Protein AF-A0A7J2HX10-F1 (afdb_monomer_lite)

pLDDT: mean 82.46, std 14.84, range [47.62, 98.56]

Radius of gyration: 15.62 Å; chains: 1; bounding box: 34×25×49 Å

Sequence (118 aa):
MELYGAKQAGLDVLRMYLQLMSDEELNFVFEKGVISSADIGEIGYKGDLGSTLISKVSSAIRLLSRPSLLARLKKVKDYMDKARELYYSYPKSPEDFKRWKIEVDKLFEEYRSWLQGS

Structure (mmCIF, N/CA/C/O backbone):
data_AF-A0A7J2HX10-F1
#
_entry.id   AF-A0A7J2HX10-F1
#
loop_
_atom_site.group_PDB
_atom_site.id
_atom_site.type_symbol
_atom_site.label_atom_id
_atom_site.label_alt_id
_atom_site.label_comp_id
_atom_site.label_asym_id
_atom_site.label_entity_id
_atom_site.label_seq_id
_atom_site.pdbx_PDB_ins_code
_atom_site.Cartn_x
_atom_site.Cartn_y
_atom_site.Cartn_z
_atom_site.occupancy
_atom_site.B_iso_or_equiv
_atom_site.auth_seq_id
_atom_site.auth_comp_id
_atom_site.auth_asym_id
_atom_site.auth_atom_id
_atom_site.pdbx_PDB_model_num
ATOM 1 N N . MET A 1 1 ? 12.141 10.371 -11.273 1.00 50.47 1 MET A N 1
ATOM 2 C CA . MET A 1 1 ? 11.008 9.620 -11.863 1.00 50.47 1 MET A CA 1
ATOM 3 C C . MET A 1 1 ? 10.824 8.268 -11.179 1.00 50.47 1 MET A C 1
ATOM 5 O O . MET A 1 1 ? 9.721 8.015 -10.715 1.00 50.47 1 MET A O 1
ATOM 9 N N . GLU A 1 2 ? 11.888 7.468 -11.018 1.00 60.50 2 GLU A N 1
ATOM 10 C CA . GLU A 1 2 ? 11.855 6.132 -10.379 1.00 60.50 2 GLU A CA 1
ATOM 11 C C . GLU A 1 2 ? 11.234 6.127 -8.967 1.00 60.50 2 GLU A C 1
ATOM 13 O O . GLU A 1 2 ? 10.294 5.381 -8.705 1.00 60.50 2 GLU A O 1
ATOM 18 N N . LEU A 1 3 ? 11.653 7.049 -8.090 1.00 73.06 3 LEU A N 1
ATOM 19 C CA . LEU A 1 3 ? 11.108 7.159 -6.725 1.00 73.06 3 LEU A CA 1
ATOM 20 C C . LEU A 1 3 ? 9.612 7.525 -6.688 1.00 73.06 3 LEU A C 1
ATOM 22 O O . LEU A 1 3 ? 8.890 7.117 -5.782 1.00 73.06 3 LEU A O 1
ATOM 26 N N . TYR A 1 4 ? 9.130 8.296 -7.670 1.00 84.69 4 TYR A N 1
ATOM 27 C CA . TYR A 1 4 ? 7.727 8.710 -7.714 1.00 84.69 4 TYR A CA 1
ATOM 28 C C . TYR A 1 4 ? 6.829 7.574 -8.211 1.00 84.69 4 TYR A C 1
ATOM 30 O O . TYR A 1 4 ? 5.758 7.371 -7.650 1.00 84.69 4 TYR A O 1
ATOM 38 N N . GLY A 1 5 ? 7.274 6.810 -9.216 1.00 90.38 5 GLY A N 1
ATOM 39 C CA . GLY A 1 5 ? 6.551 5.635 -9.709 1.00 90.38 5 GLY A CA 1
ATOM 40 C C . GLY A 1 5 ? 6.401 4.558 -8.637 1.00 90.38 5 GLY A C 1
ATOM 41 O O . GLY A 1 5 ? 5.292 4.088 -8.405 1.00 90.38 5 GLY A O 1
ATOM 42 N N . ALA A 1 6 ? 7.483 4.247 -7.914 1.00 91.88 6 ALA A N 1
ATOM 43 C CA . ALA A 1 6 ? 7.437 3.304 -6.797 1.00 91.88 6 ALA A CA 1
ATOM 44 C C . ALA A 1 6 ? 6.477 3.762 -5.695 1.00 91.88 6 ALA A C 1
ATOM 46 O O . ALA A 1 6 ? 5.619 2.993 -5.263 1.00 91.88 6 ALA A O 1
ATOM 47 N N . LYS A 1 7 ? 6.541 5.043 -5.309 1.00 90.50 7 LYS A N 1
ATOM 48 C CA . LYS A 1 7 ? 5.579 5.631 -4.370 1.00 90.50 7 LYS A CA 1
ATOM 49 C C . LYS A 1 7 ? 4.134 5.438 -4.839 1.00 90.50 7 LYS A C 1
ATOM 51 O O . LYS A 1 7 ? 3.296 5.003 -4.055 1.00 90.50 7 LYS A O 1
ATOM 56 N N . GLN A 1 8 ? 3.841 5.769 -6.097 1.00 92.75 8 GLN A N 1
ATOM 57 C CA . GLN A 1 8 ? 2.489 5.653 -6.649 1.00 92.75 8 GLN A CA 1
ATOM 58 C C . GLN A 1 8 ? 2.003 4.200 -6.679 1.00 92.75 8 GLN A C 1
ATOM 60 O O . GLN A 1 8 ? 0.851 3.955 -6.347 1.00 92.75 8 GLN A O 1
ATOM 65 N N . ALA A 1 9 ? 2.875 3.236 -6.985 1.00 94.56 9 ALA A N 1
ATOM 66 C CA . ALA A 1 9 ? 2.522 1.818 -6.964 1.00 94.56 9 ALA A CA 1
ATOM 67 C C . ALA A 1 9 ? 2.097 1.344 -5.564 1.00 94.56 9 ALA A C 1
ATOM 69 O O . ALA A 1 9 ? 1.066 0.689 -5.419 1.00 94.56 9 ALA A O 1
ATOM 70 N N . GLY A 1 10 ? 2.840 1.731 -4.521 1.00 93.88 10 GLY A N 1
ATOM 71 C CA . GLY A 1 10 ? 2.444 1.459 -3.136 1.00 93.88 10 GLY A CA 1
ATOM 72 C C . GLY A 1 10 ? 1.136 2.161 -2.752 1.00 93.88 10 GLY A C 1
ATOM 73 O O . GLY A 1 10 ? 0.249 1.557 -2.155 1.00 93.88 10 GLY A O 1
ATOM 74 N N . LEU A 1 11 ? 0.962 3.426 -3.137 1.00 93.38 11 LEU A N 1
ATOM 75 C CA . LEU A 1 11 ? -0.277 4.158 -2.855 1.00 93.38 11 LEU A CA 1
ATOM 76 C C . LEU A 1 11 ? -1.495 3.585 -3.587 1.00 93.38 11 LEU A C 1
ATOM 78 O O . LEU A 1 11 ? -2.598 3.663 -3.053 1.00 93.38 11 LEU A O 1
ATOM 82 N N . ASP A 1 12 ? -1.320 2.979 -4.761 1.00 96.00 12 ASP A N 1
ATOM 83 C CA . ASP A 1 12 ? -2.417 2.343 -5.491 1.00 96.00 12 ASP A CA 1
ATOM 84 C C . ASP A 1 12 ? -2.933 1.086 -4.773 1.00 96.00 12 ASP A C 1
ATOM 86 O O . ASP A 1 12 ? -4.145 0.885 -4.662 1.00 96.00 12 ASP A O 1
ATOM 90 N N . VAL A 1 13 ? -2.024 0.295 -4.186 1.00 96.00 13 VAL A N 1
ATOM 91 C CA . VAL A 1 13 ? -2.363 -0.821 -3.285 1.00 96.00 13 VAL A CA 1
ATOM 92 C C . VAL A 1 13 ? -3.223 -0.323 -2.122 1.00 96.00 13 VAL A C 1
ATOM 94 O O . VAL A 1 13 ? -4.316 -0.848 -1.889 1.00 96.00 13 VAL A O 1
ATOM 97 N N . LEU A 1 14 ? -2.774 0.724 -1.424 1.00 92.38 14 LEU A N 1
ATOM 98 C CA . LEU A 1 14 ? -3.523 1.303 -0.309 1.00 92.38 14 LEU A CA 1
ATOM 99 C C . LEU A 1 14 ? -4.886 1.847 -0.754 1.00 92.38 14 LEU A C 1
ATOM 101 O O . LEU A 1 14 ? -5.899 1.561 -0.119 1.00 92.38 14 LEU A O 1
ATOM 105 N N . ARG A 1 15 ? -4.922 2.595 -1.862 1.00 94.31 15 ARG A N 1
ATOM 106 C CA . ARG A 1 15 ? -6.141 3.188 -2.423 1.00 94.31 15 ARG A CA 1
ATOM 107 C C . ARG A 1 15 ? -7.216 2.132 -2.659 1.00 94.31 15 ARG A C 1
ATOM 109 O O . ARG A 1 15 ? -8.353 2.346 -2.253 1.00 94.31 15 ARG A O 1
ATOM 116 N N . MET A 1 16 ? -6.868 1.010 -3.295 1.00 96.06 16 MET A N 1
ATOM 117 C CA . MET A 1 16 ? -7.828 -0.067 -3.565 1.00 96.06 16 MET A CA 1
ATOM 118 C C . MET A 1 16 ? -8.424 -0.653 -2.280 1.00 96.06 16 MET A C 1
ATOM 120 O O . MET A 1 16 ? -9.611 -0.952 -2.260 1.00 96.06 16 MET A O 1
ATOM 124 N N . TYR A 1 17 ? -7.638 -0.782 -1.205 1.00 93.62 17 TYR A N 1
ATOM 125 C CA . TYR A 1 17 ? -8.158 -1.261 0.078 1.00 93.62 17 TYR A CA 1
ATOM 126 C C . TYR A 1 17 ? -9.071 -0.236 0.751 1.00 93.62 17 TYR A C 1
ATOM 128 O O . TYR A 1 17 ? -10.173 -0.576 1.168 1.00 93.62 17 TYR A O 1
ATOM 136 N N . LEU A 1 18 ? -8.643 1.029 0.813 1.00 90.81 18 LEU A N 1
ATOM 137 C CA . LEU A 1 18 ? -9.427 2.100 1.436 1.00 90.81 18 LEU A CA 1
ATOM 138 C C . LEU A 1 18 ? -10.796 2.283 0.768 1.00 90.81 18 LEU A C 1
ATOM 140 O O . LEU A 1 18 ? -11.766 2.573 1.454 1.00 90.81 18 LEU A O 1
ATOM 144 N N . GLN A 1 19 ? -10.886 2.077 -0.549 1.00 93.38 19 GLN A N 1
ATOM 145 C CA . GLN A 1 19 ? -12.148 2.142 -1.297 1.00 93.38 19 GLN A CA 1
ATOM 146 C C . GLN A 1 19 ? -13.153 1.038 -0.933 1.00 93.38 19 GLN A C 1
ATOM 148 O O . GLN A 1 19 ? -14.323 1.162 -1.283 1.00 93.38 19 GLN A O 1
ATOM 153 N N . LEU A 1 20 ? -12.706 -0.033 -0.274 1.00 93.00 20 LEU A N 1
ATOM 154 C CA . LEU A 1 20 ? -13.542 -1.163 0.140 1.00 93.00 20 LEU A CA 1
ATOM 155 C C . LEU A 1 20 ? -13.859 -1.154 1.638 1.00 93.00 20 LEU A C 1
ATOM 157 O O . LEU A 1 20 ? -14.712 -1.919 2.080 1.00 93.00 20 LEU A O 1
ATOM 161 N N . MET A 1 21 ? -13.178 -0.316 2.420 1.00 90.69 21 MET A N 1
ATOM 162 C CA . MET A 1 21 ? -13.442 -0.202 3.850 1.00 90.69 21 MET A CA 1
ATOM 163 C C . MET A 1 21 ? -14.808 0.433 4.099 1.00 90.69 21 MET A C 1
ATOM 165 O O . MET A 1 21 ? -15.200 1.382 3.420 1.00 90.69 21 MET A O 1
ATOM 169 N N . SER A 1 22 ? -15.509 -0.059 5.119 1.00 91.44 22 SER A N 1
ATOM 170 C CA . SER A 1 22 ? -16.727 0.598 5.593 1.00 91.44 22 SER A CA 1
ATOM 171 C C . SER A 1 22 ? -16.397 1.854 6.402 1.00 91.44 22 SER A C 1
ATOM 173 O O . SER A 1 22 ? -15.314 1.971 6.985 1.00 91.44 22 SER A O 1
ATOM 175 N N . ASP A 1 23 ? -17.365 2.765 6.514 1.00 91.06 23 ASP A N 1
ATOM 176 C CA . ASP A 1 23 ? -17.234 3.957 7.360 1.00 91.06 23 ASP A CA 1
ATOM 177 C C . ASP A 1 23 ? -16.875 3.595 8.808 1.00 91.06 23 ASP A C 1
ATOM 179 O O . ASP A 1 23 ? -16.067 4.267 9.446 1.00 91.06 23 ASP A O 1
ATOM 183 N N . GLU A 1 24 ? -17.425 2.495 9.327 1.00 89.44 24 GLU A N 1
ATOM 184 C CA . GLU A 1 24 ? -17.133 2.015 10.678 1.00 89.44 24 GLU A CA 1
ATOM 185 C C . GLU A 1 24 ? -15.665 1.589 10.833 1.00 89.44 24 GLU A C 1
ATOM 187 O O . GLU A 1 24 ? -15.029 1.877 11.849 1.00 89.44 24 GLU A O 1
ATOM 192 N N . GLU A 1 25 ? -15.101 0.918 9.828 1.00 88.00 25 GLU A N 1
ATOM 193 C CA . GLU A 1 25 ? -13.702 0.497 9.848 1.00 88.00 25 GLU A CA 1
ATOM 194 C C . GLU A 1 25 ? -12.752 1.683 9.691 1.00 88.00 25 GLU A C 1
ATOM 196 O O . GLU A 1 25 ? -11.736 1.739 10.386 1.00 88.00 25 GLU A O 1
ATOM 201 N N . LEU A 1 26 ? -13.087 2.641 8.822 1.00 86.88 26 LEU A N 1
ATOM 202 C CA . LEU A 1 26 ? -12.327 3.882 8.671 1.00 86.88 26 LEU A CA 1
ATOM 203 C C . LEU A 1 26 ? -12.321 4.664 9.988 1.00 86.88 26 LEU A C 1
ATOM 205 O O . LEU A 1 26 ? -11.247 4.993 10.498 1.00 86.88 26 LEU A O 1
ATOM 209 N N . ASN A 1 27 ? -13.494 4.877 10.589 1.00 84.75 27 ASN A N 1
ATOM 210 C CA . ASN A 1 27 ? -13.620 5.560 11.875 1.00 84.75 27 ASN A CA 1
ATOM 211 C C . ASN A 1 27 ? -12.832 4.838 12.969 1.00 84.75 27 ASN A C 1
ATOM 213 O O . ASN A 1 27 ? -12.078 5.479 13.694 1.00 84.75 27 ASN A O 1
ATOM 217 N N . PHE A 1 28 ? -12.905 3.506 13.043 1.00 82.94 28 PHE A N 1
ATOM 218 C CA . PHE A 1 28 ? -12.110 2.736 14.001 1.00 82.94 28 PHE A CA 1
ATOM 219 C C . PHE A 1 28 ? -10.604 2.995 13.844 1.00 82.94 28 PHE A C 1
ATOM 221 O O . PHE A 1 28 ? -9.908 3.209 14.838 1.00 82.94 28 PHE A O 1
ATOM 228 N N . VAL A 1 29 ? -10.092 2.985 12.610 1.00 79.50 29 VAL A N 1
ATOM 229 C CA . VAL A 1 29 ? -8.660 3.170 12.336 1.00 79.50 29 VAL A CA 1
ATOM 230 C C . VAL A 1 29 ? -8.174 4.561 12.753 1.00 79.50 29 VAL A C 1
ATOM 232 O O . VAL A 1 29 ? -7.092 4.667 13.341 1.00 79.50 29 VAL A O 1
ATOM 235 N N . PHE A 1 30 ? -8.973 5.603 12.510 1.00 77.12 30 PHE A N 1
ATOM 236 C CA . PHE A 1 30 ? -8.634 6.978 12.886 1.00 77.12 30 PHE A CA 1
ATOM 237 C C . PHE A 1 30 ? -8.856 7.259 14.379 1.00 77.12 30 PHE A C 1
ATOM 239 O O . PHE A 1 30 ? -7.942 7.726 15.057 1.00 77.12 30 PHE A O 1
ATOM 246 N N . GLU A 1 31 ? -10.030 6.936 14.927 1.00 77.19 31 GLU A N 1
ATOM 247 C CA . GLU A 1 31 ? -10.388 7.226 16.324 1.00 77.19 31 GLU A CA 1
ATOM 248 C C . GLU A 1 31 ? -9.520 6.468 17.325 1.00 77.19 31 GLU A C 1
ATOM 250 O O . GLU A 1 31 ? -9.190 6.985 18.393 1.00 77.19 31 GLU A O 1
ATOM 255 N N . LYS A 1 32 ? -9.152 5.221 17.005 1.00 72.88 32 LYS A N 1
ATOM 256 C CA . LYS A 1 32 ? -8.299 4.406 17.879 1.00 72.88 32 LYS A CA 1
ATOM 257 C C . LYS A 1 32 ? -6.812 4.653 17.649 1.00 72.88 32 LYS A C 1
ATOM 259 O O . LYS A 1 32 ? -6.002 4.006 18.306 1.00 72.88 32 LYS A O 1
ATOM 264 N N . GLY A 1 33 ? -6.445 5.576 16.756 1.00 66.94 33 GLY A N 1
ATOM 265 C CA . GLY A 1 33 ? -5.053 5.929 16.483 1.00 66.94 33 GLY A CA 1
ATOM 266 C C . GLY A 1 33 ? -4.230 4.766 15.930 1.00 66.94 33 GLY A C 1
ATOM 267 O O . GLY A 1 33 ? -3.022 4.720 16.153 1.00 66.94 33 GLY A O 1
ATOM 268 N N . VAL A 1 34 ? -4.876 3.821 15.233 1.00 71.19 34 VAL A N 1
ATOM 269 C CA . VAL A 1 34 ? -4.182 2.741 14.508 1.00 71.19 34 VAL A CA 1
ATOM 270 C C . VAL A 1 34 ? -3.314 3.347 13.406 1.00 71.19 34 VAL A C 1
ATOM 272 O O . VAL A 1 34 ? -2.197 2.892 13.180 1.00 71.19 34 VAL A O 1
ATOM 275 N N . ILE A 1 35 ? -3.814 4.409 12.770 1.00 71.62 35 ILE A N 1
ATOM 276 C CA . ILE A 1 35 ? -3.047 5.310 11.911 1.00 71.62 35 ILE A CA 1
ATOM 277 C C . ILE A 1 35 ? -3.077 6.694 12.567 1.00 71.62 35 ILE A C 1
ATOM 279 O O . ILE A 1 35 ? -4.151 7.266 12.749 1.00 71.62 35 ILE A O 1
ATOM 283 N N . SER A 1 36 ? -1.917 7.247 12.929 1.00 68.75 36 SER A N 1
ATOM 284 C CA . SER A 1 36 ? -1.831 8.620 13.440 1.00 68.75 36 SER A CA 1
ATOM 285 C C . SER A 1 36 ? -1.762 9.643 12.301 1.00 68.75 36 SER A C 1
ATOM 287 O O . SER A 1 36 ? -1.359 9.322 11.185 1.00 68.75 36 SER A O 1
ATOM 289 N N . SER A 1 37 ? -2.074 10.913 12.576 1.00 67.06 37 SER A N 1
ATOM 290 C CA . SER A 1 37 ? -1.965 11.990 11.575 1.00 67.06 37 SER A CA 1
ATOM 291 C C . SER A 1 37 ? -0.548 12.146 11.005 1.00 67.06 37 SER A C 1
ATOM 293 O O . SER A 1 37 ? -0.387 12.533 9.849 1.00 67.06 37 SER A O 1
ATOM 295 N N . ALA A 1 38 ? 0.483 11.822 11.794 1.00 68.38 38 ALA A N 1
ATOM 296 C CA . ALA A 1 38 ? 1.867 11.799 11.326 1.00 68.38 38 ALA A CA 1
ATOM 297 C C . ALA A 1 38 ? 2.108 10.653 10.329 1.00 68.38 38 ALA A C 1
ATOM 299 O O . ALA A 1 38 ? 2.754 10.868 9.303 1.00 68.38 38 ALA A O 1
ATOM 300 N N . ASP A 1 39 ? 1.525 9.475 10.582 1.00 71.69 39 ASP A N 1
ATOM 301 C CA . ASP A 1 39 ? 1.614 8.324 9.678 1.00 71.69 39 ASP A CA 1
ATOM 302 C C . ASP A 1 39 ? 0.920 8.627 8.341 1.00 71.69 39 ASP A C 1
ATOM 304 O O . ASP A 1 39 ? 1.449 8.278 7.293 1.00 71.69 39 ASP A O 1
ATOM 308 N N . ILE A 1 40 ? -0.207 9.356 8.343 1.00 72.25 40 ILE A N 1
ATOM 309 C CA . ILE A 1 40 ? -0.881 9.814 7.107 1.00 72.25 40 ILE A CA 1
ATOM 310 C C . ILE A 1 40 ? 0.066 10.654 6.242 1.00 72.25 40 ILE A C 1
ATOM 312 O O . ILE A 1 40 ? 0.139 10.465 5.025 1.00 72.25 40 ILE A O 1
ATOM 316 N N . GLY A 1 41 ? 0.817 11.562 6.871 1.00 70.50 41 GLY A N 1
ATOM 317 C CA . GLY A 1 41 ? 1.847 12.343 6.194 1.00 70.50 41 GLY A CA 1
ATOM 318 C C . GLY A 1 41 ? 2.922 11.444 5.587 1.00 70.50 41 GLY A C 1
ATOM 319 O O . GLY A 1 41 ? 3.213 11.545 4.396 1.00 70.50 41 GLY A O 1
ATOM 320 N N . GLU A 1 42 ? 3.484 10.520 6.367 1.00 73.88 42 GLU A N 1
ATOM 321 C CA . GLU A 1 42 ? 4.513 9.603 5.867 1.00 73.88 42 GLU A CA 1
ATOM 322 C C . GLU A 1 42 ? 4.022 8.720 4.716 1.00 73.88 42 GLU A C 1
ATOM 324 O O . GLU A 1 42 ? 4.734 8.573 3.722 1.00 73.88 42 GLU A O 1
ATOM 329 N N . ILE A 1 43 ? 2.791 8.214 4.795 1.00 77.94 43 ILE A N 1
ATOM 330 C CA . ILE A 1 43 ? 2.148 7.449 3.725 1.00 77.94 43 ILE A CA 1
ATOM 331 C C . ILE A 1 43 ? 2.076 8.297 2.452 1.00 77.94 43 ILE A C 1
ATOM 333 O O . ILE A 1 43 ? 2.549 7.868 1.402 1.00 77.94 43 ILE A O 1
ATOM 337 N N . GLY A 1 44 ? 1.552 9.524 2.531 1.00 71.06 44 GLY A N 1
ATOM 338 C CA . GLY A 1 44 ? 1.407 10.397 1.361 1.00 71.06 44 GLY A CA 1
ATOM 339 C C . GLY A 1 44 ? 2.743 10.813 0.729 1.00 71.06 44 GLY A C 1
ATOM 340 O O . GLY A 1 44 ? 2.863 10.895 -0.499 1.00 71.06 44 GLY A O 1
ATOM 341 N N . TYR A 1 45 ? 3.768 11.047 1.553 1.00 68.50 45 TYR A N 1
ATOM 342 C CA . TYR A 1 45 ? 5.081 11.497 1.085 1.00 68.50 45 TYR A CA 1
ATOM 343 C C . TYR A 1 45 ? 5.982 10.353 0.605 1.00 68.50 45 TYR A C 1
ATOM 345 O O . TYR A 1 45 ? 6.637 10.498 -0.429 1.00 68.50 45 TYR A O 1
ATOM 353 N N . LYS A 1 46 ? 6.011 9.224 1.321 1.00 71.38 46 LYS A N 1
ATOM 354 C CA . LYS A 1 46 ? 6.951 8.111 1.095 1.00 71.38 46 LYS A CA 1
ATOM 355 C C . LYS A 1 46 ? 6.304 6.884 0.445 1.00 71.38 46 LYS A C 1
ATOM 357 O O . LYS A 1 46 ? 7.022 6.002 -0.020 1.00 71.38 46 LYS A O 1
ATOM 362 N N . GLY A 1 47 ? 4.970 6.809 0.407 1.00 68.81 47 GLY A N 1
ATOM 363 C CA . GLY A 1 47 ? 4.251 5.606 -0.024 1.00 68.81 47 GLY A CA 1
ATOM 364 C C . GLY A 1 47 ? 4.495 4.425 0.915 1.00 68.81 47 GLY A C 1
ATOM 365 O O . GLY A 1 47 ? 4.403 3.280 0.488 1.00 68.81 47 GLY A O 1
ATOM 366 N N . ASP A 1 48 ? 4.876 4.704 2.163 1.00 70.56 48 ASP A N 1
ATOM 367 C CA . ASP A 1 48 ? 5.220 3.705 3.166 1.00 70.56 48 ASP A CA 1
ATOM 368 C C . ASP A 1 48 ? 4.198 3.728 4.295 1.00 70.56 48 ASP A C 1
ATOM 370 O O . ASP A 1 48 ? 3.997 4.753 4.945 1.00 70.56 48 ASP A O 1
ATOM 374 N N . LEU A 1 49 ? 3.588 2.577 4.548 1.00 66.94 49 LEU A N 1
ATOM 375 C CA . LEU A 1 49 ? 2.940 2.296 5.818 1.00 66.94 49 LEU A CA 1
ATOM 376 C C . LEU A 1 49 ? 4.069 1.889 6.784 1.00 66.94 49 LEU A C 1
ATOM 378 O O . LEU A 1 49 ? 4.391 0.706 6.890 1.00 66.94 49 LEU A O 1
ATOM 382 N N . GLY A 1 50 ? 4.717 2.864 7.434 1.00 61.94 50 GLY A N 1
ATOM 383 C CA . GLY A 1 50 ? 5.882 2.635 8.299 1.00 61.94 50 GLY A CA 1
ATOM 384 C C . GLY A 1 50 ? 5.662 1.572 9.393 1.00 61.94 50 GLY A C 1
ATOM 385 O O . GLY A 1 50 ? 4.535 1.216 9.742 1.00 61.94 50 GLY A O 1
ATOM 386 N N . SER A 1 51 ? 6.749 1.061 9.987 1.00 53.59 51 SER A N 1
ATOM 387 C CA . SER A 1 51 ? 6.713 0.015 11.036 1.00 53.59 51 SER A CA 1
ATOM 388 C C . SER A 1 51 ? 5.896 0.393 12.287 1.00 53.59 51 SER A C 1
ATOM 390 O O . SER A 1 51 ? 5.507 -0.475 13.073 1.00 53.59 51 SER A O 1
ATOM 392 N N . THR A 1 52 ? 5.598 1.683 12.454 1.00 50.59 52 THR A N 1
ATOM 393 C CA . THR A 1 52 ? 4.864 2.285 13.574 1.00 50.59 52 THR A CA 1
ATOM 394 C C . THR A 1 52 ? 3.389 1.875 13.652 1.00 50.59 52 THR A C 1
ATOM 396 O O . THR A 1 52 ? 2.833 1.821 14.749 1.00 50.59 52 THR A O 1
ATOM 399 N N . LEU A 1 53 ? 2.772 1.506 12.525 1.00 53.62 53 LEU A N 1
ATOM 400 C CA . LEU A 1 53 ? 1.353 1.116 12.442 1.00 53.62 53 LEU A CA 1
ATOM 401 C C . LEU A 1 53 ? 1.002 -0.136 13.249 1.00 53.62 53 LEU A C 1
ATOM 403 O O . LEU A 1 53 ? -0.151 -0.357 13.608 1.00 53.62 53 LEU A O 1
ATOM 407 N N . ILE A 1 54 ? 2.003 -0.970 13.534 1.00 53.03 54 ILE A N 1
ATOM 408 C CA . ILE A 1 54 ? 1.822 -2.230 14.261 1.00 53.03 54 ILE A CA 1
ATOM 409 C C . ILE A 1 54 ? 2.305 -2.092 15.714 1.00 53.03 54 ILE A C 1
ATOM 411 O O . ILE A 1 54 ? 1.780 -2.757 16.607 1.00 53.03 54 ILE A O 1
ATOM 415 N N . SER A 1 55 ? 3.271 -1.208 15.990 1.00 47.62 55 SER A N 1
ATOM 416 C CA . SER A 1 55 ? 3.919 -1.120 17.306 1.00 47.62 55 SER A CA 1
ATOM 417 C C . SER A 1 55 ? 3.180 -0.240 18.320 1.00 47.62 55 SER A C 1
ATOM 419 O O . SER A 1 55 ? 3.358 -0.437 19.521 1.00 47.62 55 SER A O 1
ATOM 421 N N . LYS A 1 56 ? 2.309 0.681 17.875 1.00 52.69 56 LYS A N 1
ATOM 422 C CA . LYS A 1 56 ? 1.541 1.581 18.762 1.00 52.69 56 LYS A CA 1
ATOM 423 C C . LYS A 1 56 ? 0.131 1.101 19.109 1.00 52.69 56 LYS A C 1
ATOM 425 O O . LYS A 1 56 ? -0.652 1.857 19.681 1.00 52.69 56 LYS A O 1
ATOM 430 N N . VAL A 1 57 ? -0.184 -0.170 18.858 1.00 53.34 57 VAL A N 1
ATOM 431 C CA . VAL A 1 57 ? -1.378 -0.805 19.431 1.00 53.34 57 VAL A CA 1
ATOM 432 C C . VAL A 1 57 ? -1.127 -1.008 20.928 1.00 53.34 57 VAL A C 1
ATOM 434 O O . VAL A 1 57 ? -0.661 -2.064 21.368 1.00 53.34 57 VAL A O 1
ATOM 437 N N . SER A 1 58 ? -1.384 0.040 21.711 1.00 53.59 58 SER A N 1
ATOM 438 C CA . SER A 1 58 ? -1.352 -0.009 23.171 1.00 53.59 58 SER A CA 1
ATOM 439 C C . SER A 1 58 ? -2.259 -1.137 23.679 1.00 53.59 58 SER A C 1
ATOM 441 O O . SER A 1 58 ? -3.217 -1.546 23.014 1.00 53.59 58 SER A O 1
ATOM 443 N N . SER A 1 59 ? -1.984 -1.652 24.878 1.00 55.12 59 SER A N 1
ATOM 444 C CA . SER A 1 59 ? -2.767 -2.743 25.476 1.00 55.12 59 SER A CA 1
ATOM 445 C C . SER A 1 59 ? -4.272 -2.432 25.575 1.00 55.12 59 SER A C 1
ATOM 447 O O . SER A 1 59 ? -5.082 -3.354 25.540 1.00 55.12 59 SER A O 1
ATOM 449 N N . ALA A 1 60 ? -4.660 -1.150 25.607 1.00 53.69 60 ALA A N 1
ATOM 450 C CA . ALA A 1 60 ? -6.053 -0.699 25.598 1.00 53.69 60 ALA A CA 1
ATOM 451 C C . ALA A 1 60 ? -6.759 -0.886 24.236 1.00 53.69 60 ALA A C 1
ATOM 453 O O . ALA A 1 60 ? -7.951 -1.179 24.203 1.00 53.69 60 ALA A O 1
ATOM 454 N N . ILE A 1 61 ? -6.038 -0.785 23.110 1.00 54.94 61 ILE A N 1
ATOM 455 C CA . ILE A 1 61 ? -6.597 -1.008 21.762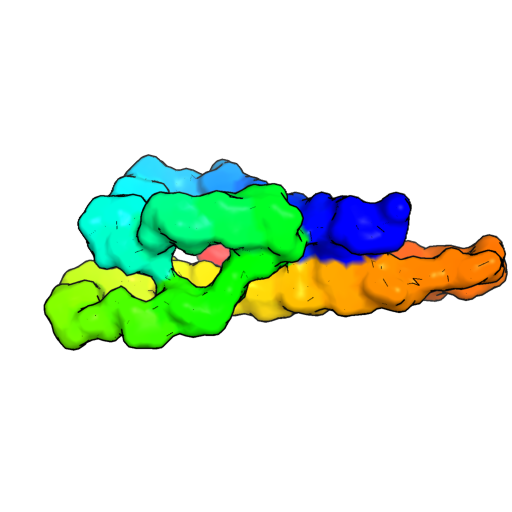 1.00 54.94 61 ILE A CA 1
ATOM 456 C C . ILE A 1 61 ? -6.802 -2.506 21.502 1.00 54.94 61 ILE A C 1
ATOM 458 O O . ILE A 1 61 ? -7.785 -2.883 20.869 1.00 54.94 61 ILE A O 1
ATOM 462 N N . ARG A 1 62 ? -5.935 -3.383 22.038 1.00 54.88 62 ARG A N 1
ATOM 463 C CA . ARG A 1 62 ? -6.084 -4.850 21.912 1.00 54.88 62 ARG A CA 1
ATOM 464 C C . ARG A 1 62 ? -7.400 -5.366 22.506 1.00 54.88 62 ARG A C 1
ATOM 466 O O . ARG A 1 62 ? -7.990 -6.281 21.943 1.00 54.88 62 ARG A O 1
ATOM 473 N N . LEU A 1 63 ? -7.886 -4.754 23.586 1.00 55.94 63 LEU A N 1
ATOM 474 C CA . LEU A 1 63 ? -9.150 -5.121 24.243 1.00 55.94 63 LEU A CA 1
ATOM 475 C C . LEU A 1 63 ? -10.405 -4.682 23.466 1.00 55.94 63 LEU A C 1
ATOM 477 O O . LEU A 1 63 ? -11.469 -5.252 23.667 1.00 55.94 63 LEU A O 1
ATOM 481 N N . LEU A 1 64 ? -10.275 -3.717 22.551 1.00 59.81 64 LEU A N 1
ATOM 482 C CA . LEU A 1 64 ? -11.335 -3.253 21.642 1.00 59.81 64 LEU A CA 1
ATOM 483 C C . LEU A 1 64 ? -11.119 -3.743 20.197 1.00 59.81 64 LEU A C 1
ATOM 485 O O . LEU A 1 64 ? -11.768 -3.254 19.272 1.00 59.81 64 LEU A O 1
ATOM 489 N N . SER A 1 65 ? -10.138 -4.625 19.974 1.00 67.75 65 SER A N 1
ATOM 490 C CA . SER A 1 65 ? -9.541 -4.796 18.650 1.00 67.75 65 SER A CA 1
ATOM 491 C C . SER A 1 65 ? -10.442 -5.542 17.669 1.00 67.75 65 SER A C 1
ATOM 493 O O . SER A 1 65 ? -11.083 -6.534 18.003 1.00 67.75 65 SER A O 1
ATOM 495 N N . ARG A 1 66 ? -10.437 -5.063 16.420 1.00 76.88 66 ARG A N 1
ATOM 496 C CA . ARG A 1 66 ? -10.889 -5.783 15.225 1.00 76.88 66 ARG A CA 1
ATOM 497 C C . ARG A 1 66 ? -9.686 -6.544 14.644 1.00 76.88 66 ARG A C 1
ATOM 499 O O . ARG A 1 66 ? -9.005 -6.007 13.769 1.00 76.88 66 ARG A O 1
ATOM 506 N N . PRO A 1 67 ? -9.343 -7.752 15.134 1.00 77.75 67 PRO A N 1
ATOM 507 C CA . PRO A 1 67 ? -8.118 -8.450 14.736 1.00 77.75 67 PRO A CA 1
ATOM 508 C C . PRO A 1 67 ? -8.074 -8.767 13.238 1.00 77.75 67 PRO A C 1
ATOM 510 O O . PRO A 1 67 ? -7.002 -8.719 12.641 1.00 77.75 67 PRO A O 1
ATOM 513 N N . SER A 1 68 ? -9.231 -9.020 12.617 1.00 84.25 68 SER A N 1
ATOM 514 C CA . SER A 1 68 ? -9.353 -9.191 11.165 1.00 84.25 68 SER A CA 1
ATOM 515 C C . SER A 1 68 ? -8.924 -7.934 10.406 1.00 84.25 68 SER A C 1
ATOM 517 O O . SER A 1 68 ? -8.094 -8.020 9.505 1.00 84.25 68 SER A O 1
ATOM 519 N N . LEU A 1 69 ? -9.405 -6.759 10.820 1.00 85.06 69 LEU A N 1
ATOM 520 C CA . LEU A 1 69 ? -9.040 -5.470 10.229 1.00 85.06 69 LEU A CA 1
ATOM 521 C C . LEU A 1 69 ? -7.535 -5.197 10.352 1.00 85.06 69 LEU A C 1
ATOM 523 O O . LEU A 1 69 ? -6.897 -4.804 9.378 1.00 85.0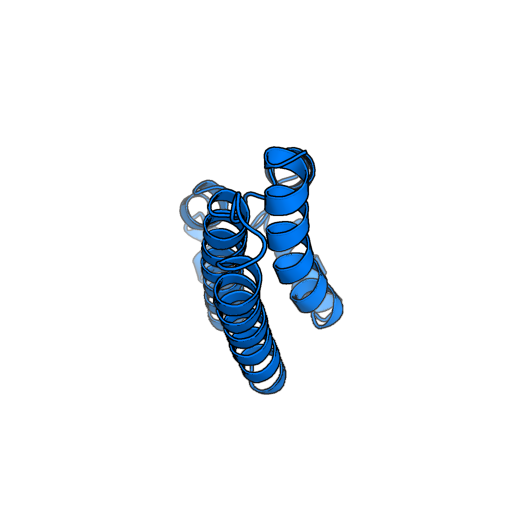6 69 LEU A O 1
ATOM 527 N N . LEU A 1 70 ? -6.943 -5.465 11.519 1.00 80.31 70 LEU A N 1
ATOM 528 C CA . LEU A 1 70 ? -5.498 -5.303 11.726 1.00 80.31 70 LEU A CA 1
ATOM 529 C C . LEU A 1 70 ? -4.675 -6.270 10.859 1.00 80.31 70 LEU A C 1
ATOM 531 O O . LEU A 1 70 ? -3.663 -5.872 10.279 1.00 80.31 70 LEU A O 1
ATOM 535 N N . ALA A 1 71 ? -5.115 -7.524 10.727 1.00 84.25 71 ALA A N 1
ATOM 536 C CA . ALA A 1 71 ? -4.469 -8.500 9.854 1.00 84.25 71 ALA A CA 1
ATOM 537 C C . ALA A 1 71 ? -4.531 -8.075 8.377 1.00 84.25 71 ALA A C 1
ATOM 539 O O . ALA A 1 71 ? -3.533 -8.200 7.662 1.00 84.25 71 ALA A O 1
ATOM 540 N N . ARG A 1 72 ? -5.663 -7.513 7.930 1.00 90.12 72 ARG A N 1
ATOM 541 C CA . ARG A 1 72 ? -5.792 -6.951 6.579 1.00 90.12 72 ARG A CA 1
ATOM 542 C C . ARG A 1 72 ? -4.879 -5.751 6.369 1.00 90.12 72 ARG A C 1
ATOM 544 O O . ARG A 1 72 ? -4.150 -5.743 5.387 1.00 90.12 72 ARG A O 1
ATOM 551 N N . LEU A 1 73 ? -4.823 -4.801 7.305 1.00 86.12 73 LEU A N 1
ATOM 552 C CA . LEU A 1 73 ? -3.908 -3.652 7.224 1.00 86.12 73 LEU A CA 1
ATOM 553 C C . LEU A 1 73 ? -2.439 -4.084 7.122 1.00 86.12 73 LEU A C 1
ATOM 555 O O . LEU A 1 73 ? -1.688 -3.535 6.315 1.00 86.12 73 LEU A O 1
ATOM 559 N N . LYS A 1 74 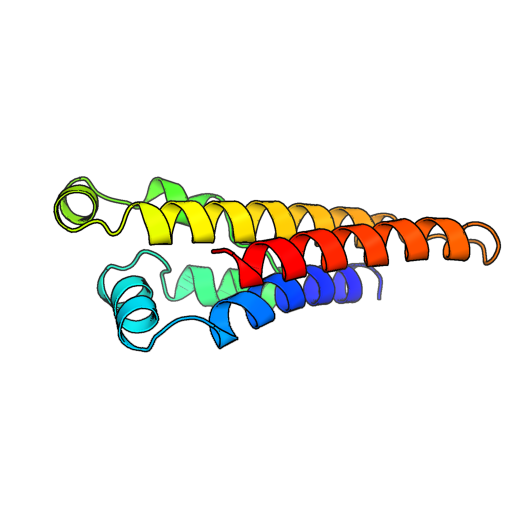? -2.031 -5.112 7.879 1.00 84.94 74 LYS A N 1
ATOM 560 C CA . LYS A 1 74 ? -0.696 -5.701 7.730 1.00 84.94 74 LYS A CA 1
ATOM 561 C C . LYS A 1 74 ? -0.488 -6.265 6.322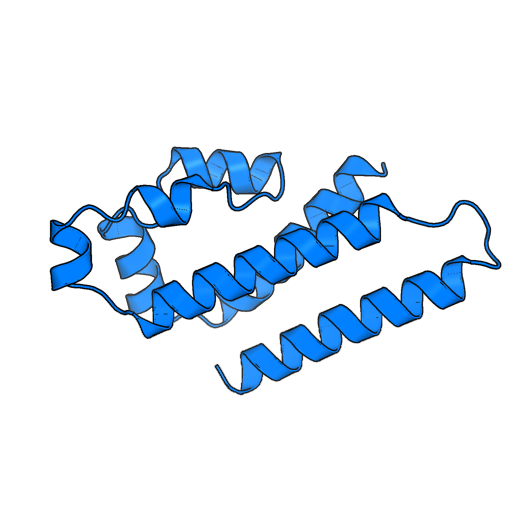 1.00 84.94 74 LYS A C 1
ATOM 563 O O . LYS A 1 74 ? 0.543 -6.001 5.714 1.00 84.94 74 LYS A O 1
ATOM 568 N N . LYS A 1 75 ? -1.450 -7.032 5.803 1.00 91.75 75 LYS A N 1
ATOM 569 C CA . LYS A 1 75 ? -1.352 -7.608 4.456 1.00 91.75 75 LYS A CA 1
ATOM 570 C C . LYS A 1 75 ? -1.250 -6.516 3.386 1.00 91.75 75 LYS A C 1
ATOM 572 O O . LYS A 1 75 ? -0.421 -6.634 2.491 1.00 91.75 75 LYS A O 1
ATOM 577 N N . VAL A 1 76 ? -2.029 -5.440 3.509 1.00 92.19 76 VAL A N 1
ATOM 578 C CA . VAL A 1 76 ? -1.956 -4.259 2.632 1.00 92.19 76 VAL A CA 1
ATOM 579 C C . VAL A 1 76 ? -0.552 -3.668 2.656 1.00 92.19 76 VAL A C 1
ATOM 581 O O . VAL A 1 76 ? 0.031 -3.490 1.592 1.00 92.19 76 VAL A O 1
ATOM 584 N N . LYS A 1 77 ? 0.034 -3.448 3.843 1.00 88.69 77 LYS A N 1
ATOM 585 C CA . LYS A 1 77 ? 1.431 -3.002 3.966 1.00 88.69 77 LYS A CA 1
ATOM 586 C C . LYS A 1 77 ? 2.388 -3.937 3.221 1.00 88.69 77 LYS A C 1
ATOM 588 O O . LYS A 1 77 ? 3.198 -3.459 2.432 1.00 88.69 77 LYS A O 1
ATOM 593 N N . ASP A 1 78 ? 2.280 -5.246 3.438 1.00 92.00 78 ASP A N 1
ATOM 594 C CA . ASP A 1 78 ? 3.166 -6.221 2.795 1.00 92.00 78 ASP A CA 1
ATOM 595 C C . ASP A 1 78 ? 3.047 -6.147 1.248 1.00 92.00 78 ASP A C 1
ATOM 597 O O . ASP A 1 78 ? 4.046 -6.269 0.540 1.00 92.00 78 ASP A O 1
ATOM 601 N N . TYR A 1 79 ? 1.853 -5.884 0.695 1.00 96.38 79 TYR A N 1
ATOM 602 C CA . TYR A 1 79 ? 1.671 -5.644 -0.747 1.00 96.38 79 TYR A CA 1
ATOM 603 C C . TYR A 1 79 ? 2.192 -4.283 -1.220 1.00 96.38 79 TYR A C 1
ATOM 605 O O . TYR A 1 79 ? 2.721 -4.196 -2.328 1.00 96.38 79 TYR A O 1
ATOM 613 N N . MET A 1 80 ? 2.080 -3.231 -0.405 1.00 93.88 80 MET A N 1
ATOM 614 C CA . MET A 1 80 ? 2.671 -1.926 -0.718 1.00 93.88 80 MET A CA 1
ATOM 615 C C . MET A 1 80 ? 4.189 -2.039 -0.840 1.00 93.88 80 MET A C 1
ATOM 617 O O . MET A 1 80 ? 4.771 -1.493 -1.774 1.00 93.88 80 MET A O 1
ATOM 621 N N . 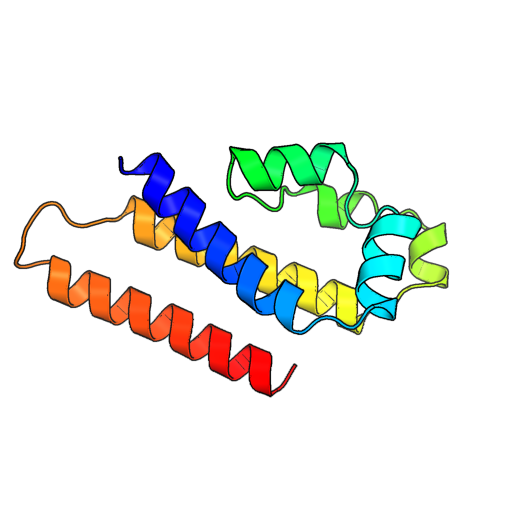ASP A 1 81 ? 4.824 -2.774 0.075 1.00 92.25 81 ASP A N 1
ATOM 622 C CA . ASP A 1 81 ? 6.265 -3.026 0.066 1.00 92.25 81 ASP A CA 1
ATOM 623 C C . ASP A 1 81 ? 6.677 -3.754 -1.221 1.00 92.25 81 ASP A C 1
ATOM 625 O O . ASP A 1 81 ? 7.513 -3.243 -1.968 1.00 92.25 81 ASP A O 1
ATOM 629 N N . LYS A 1 82 ? 5.997 -4.860 -1.557 1.00 95.88 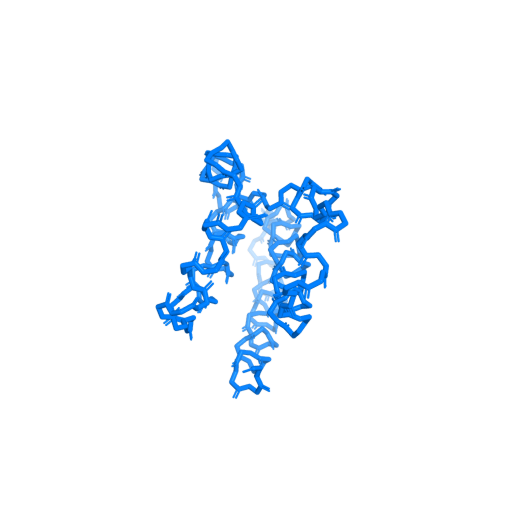82 LYS A N 1
ATOM 630 C CA . LYS A 1 82 ? 6.230 -5.603 -2.809 1.00 95.88 82 LYS A CA 1
ATOM 631 C C . LYS A 1 82 ? 6.064 -4.731 -4.057 1.00 95.88 82 LYS A C 1
ATOM 633 O O . LYS A 1 82 ? 6.884 -4.798 -4.970 1.00 95.88 82 LYS A O 1
ATOM 638 N N . ALA A 1 83 ? 5.016 -3.907 -4.110 1.00 96.00 83 ALA A N 1
ATOM 639 C CA . ALA A 1 83 ? 4.765 -3.031 -5.252 1.00 96.00 83 ALA A CA 1
ATOM 640 C C . ALA A 1 83 ? 5.880 -1.987 -5.410 1.00 96.00 83 ALA A C 1
ATOM 642 O O . ALA A 1 83 ? 6.362 -1.757 -6.518 1.00 96.00 83 ALA A O 1
ATOM 643 N N . ARG A 1 84 ? 6.342 -1.393 -4.304 1.00 93.12 84 ARG A N 1
ATOM 644 C CA . ARG A 1 84 ? 7.468 -0.449 -4.319 1.00 93.12 84 ARG A CA 1
ATOM 645 C C . ARG A 1 84 ? 8.755 -1.108 -4.794 1.00 93.12 84 ARG A C 1
ATOM 647 O O . ARG A 1 84 ? 9.409 -0.561 -5.674 1.00 93.12 84 ARG A O 1
ATOM 654 N N . GLU A 1 85 ? 9.100 -2.271 -4.247 1.00 93.62 85 GLU A N 1
ATOM 655 C CA . GLU A 1 85 ? 10.304 -3.026 -4.622 1.00 93.62 85 GLU A CA 1
ATOM 656 C C . GLU A 1 85 ? 10.323 -3.376 -6.112 1.00 93.62 85 GLU A C 1
ATOM 658 O O . GLU A 1 85 ? 11.336 -3.196 -6.797 1.00 93.62 85 GLU A O 1
ATOM 663 N N . LEU A 1 86 ? 9.178 -3.798 -6.647 1.00 95.31 86 LEU A N 1
ATOM 664 C CA . LEU A 1 86 ? 9.052 -4.101 -8.064 1.00 95.31 86 LEU A CA 1
ATOM 665 C C . LEU A 1 86 ? 9.231 -2.850 -8.935 1.00 95.31 86 LEU A C 1
ATOM 667 O O . LEU A 1 86 ? 9.883 -2.897 -9.971 1.00 95.31 86 LEU A O 1
ATOM 671 N N . TYR A 1 87 ? 8.722 -1.696 -8.511 1.00 94.44 87 TYR A N 1
ATOM 672 C CA . TYR A 1 87 ? 8.901 -0.444 -9.252 1.00 94.44 87 TYR A CA 1
ATOM 673 C C . TYR A 1 87 ? 10.292 0.183 -9.064 1.00 94.44 87 TYR A C 1
ATOM 675 O O . TYR A 1 87 ? 10.754 0.892 -9.956 1.00 94.44 87 TYR A O 1
ATOM 683 N N . TYR A 1 88 ? 10.994 -0.093 -7.961 1.00 93.38 88 TYR A N 1
ATOM 684 C CA . TYR A 1 88 ? 12.412 0.262 -7.814 1.00 93.38 88 TYR A CA 1
ATOM 685 C C . TYR A 1 88 ? 13.314 -0.544 -8.752 1.00 93.38 88 TYR A C 1
ATOM 687 O O . TYR A 1 88 ? 14.380 -0.069 -9.132 1.00 93.38 88 TYR A O 1
ATOM 695 N N . SER A 1 89 ? 12.877 -1.736 -9.159 1.00 91.81 89 SER A N 1
ATOM 696 C CA . SER A 1 89 ? 13.558 -2.582 -10.142 1.00 91.81 89 SER A CA 1
ATOM 697 C C . SER A 1 89 ? 13.042 -2.371 -11.572 1.00 91.81 89 SER A C 1
ATOM 699 O O . SER A 1 89 ? 13.167 -3.261 -12.414 1.00 91.81 89 SER A O 1
ATOM 701 N N . TYR A 1 90 ? 12.485 -1.187 -11.869 1.00 93.69 90 TYR A N 1
ATOM 702 C CA . TYR A 1 90 ? 12.035 -0.846 -13.219 1.00 93.69 90 TYR A CA 1
ATOM 703 C C . TYR A 1 90 ? 13.173 -1.044 -14.245 1.00 93.69 90 TYR A C 1
ATOM 705 O O . TYR A 1 90 ? 14.295 -0.573 -14.027 1.00 93.69 90 TYR A O 1
ATOM 713 N N . PRO A 1 91 ? 12.919 -1.744 -15.363 1.00 93.44 91 PRO A N 1
ATOM 714 C CA . PRO A 1 91 ? 13.974 -2.147 -16.279 1.00 93.44 91 PRO A CA 1
ATOM 715 C C . PRO A 1 91 ? 14.516 -0.976 -17.097 1.00 93.44 91 PRO A C 1
ATOM 717 O O . PRO A 1 91 ? 13.802 -0.046 -17.467 1.00 93.44 91 PRO A O 1
ATOM 720 N N . LYS A 1 92 ? 15.806 -1.065 -17.432 1.00 91.56 92 LYS A N 1
ATOM 721 C CA . LYS A 1 92 ? 16.516 -0.071 -18.255 1.00 91.56 92 LYS A CA 1
ATOM 722 C C . LYS A 1 92 ? 16.474 -0.385 -19.753 1.00 91.56 92 LYS A C 1
ATOM 724 O O . LYS A 1 92 ? 16.919 0.433 -20.552 1.00 91.56 92 LYS A O 1
ATOM 729 N N . SER A 1 93 ? 15.968 -1.562 -20.116 1.00 92.19 93 SER A N 1
ATOM 730 C CA . SER A 1 93 ? 15.898 -2.074 -21.482 1.00 92.19 93 SER A CA 1
ATOM 731 C C . SER A 1 93 ? 14.436 -2.388 -21.857 1.00 92.19 93 SER A C 1
ATOM 733 O O . SER A 1 93 ? 13.664 -2.856 -21.008 1.00 92.19 93 SER A O 1
ATOM 735 N N . PRO A 1 94 ? 14.014 -2.137 -23.108 1.00 89.44 94 PRO A N 1
ATOM 736 C CA . PRO A 1 94 ? 12.701 -2.563 -23.598 1.00 89.44 94 PRO A CA 1
ATOM 737 C C . PRO A 1 94 ? 12.483 -4.082 -23.535 1.00 89.44 94 PRO A C 1
ATOM 739 O O . PRO A 1 94 ? 11.355 -4.544 -23.372 1.00 89.44 94 PRO A O 1
ATOM 742 N N . GLU A 1 95 ? 13.551 -4.868 -23.645 1.00 91.00 95 GLU A N 1
ATOM 743 C CA . GLU A 1 95 ? 13.506 -6.329 -23.639 1.00 91.00 95 GLU A CA 1
ATOM 744 C C . GLU A 1 95 ? 13.077 -6.872 -22.267 1.00 91.00 95 GLU A C 1
ATOM 746 O O . GLU A 1 95 ? 12.247 -7.784 -22.184 1.00 91.00 95 GLU A O 1
ATOM 751 N N . ASP A 1 96 ? 13.579 -6.270 -21.184 1.00 93.81 96 ASP A N 1
ATOM 752 C CA . ASP A 1 96 ? 13.240 -6.664 -19.813 1.00 93.81 96 ASP A CA 1
ATOM 753 C C . ASP A 1 96 ? 11.910 -6.062 -19.332 1.00 93.81 96 ASP A C 1
ATOM 755 O O . ASP A 1 96 ? 11.288 -6.594 -18.407 1.00 93.81 96 ASP A O 1
ATOM 759 N N . PHE A 1 97 ? 11.407 -5.016 -20.004 1.00 95.31 97 PHE A N 1
ATOM 760 C CA . PHE A 1 97 ? 10.102 -4.411 -19.710 1.00 95.31 97 PHE A CA 1
ATOM 761 C C . PHE A 1 97 ? 8.965 -5.428 -19.722 1.00 95.31 97 PHE A C 1
ATOM 763 O O . PHE A 1 97 ? 8.133 -5.437 -18.815 1.00 95.31 97 PHE A O 1
ATOM 770 N N . LYS A 1 98 ? 8.939 -6.327 -20.713 1.00 94.62 98 LYS A N 1
ATOM 771 C CA . LYS A 1 98 ? 7.869 -7.325 -20.823 1.00 94.62 98 LYS A CA 1
ATOM 772 C C . LYS A 1 98 ? 7.829 -8.255 -19.608 1.00 94.62 98 LYS A C 1
ATOM 774 O O . LYS A 1 98 ? 6.745 -8.577 -19.131 1.00 94.62 98 LYS A O 1
ATOM 779 N N . ARG A 1 99 ? 8.994 -8.672 -19.103 1.00 94.81 99 ARG A N 1
ATOM 780 C CA . ARG A 1 99 ? 9.099 -9.549 -17.926 1.00 94.81 99 ARG A CA 1
ATOM 781 C C . ARG A 1 99 ? 8.663 -8.817 -16.664 1.00 94.81 99 ARG A C 1
ATOM 783 O O . ARG A 1 99 ? 7.802 -9.311 -15.949 1.00 94.81 99 ARG A O 1
ATOM 790 N N . TRP A 1 100 ? 9.187 -7.612 -16.451 1.00 96.69 100 TRP A N 1
ATOM 791 C CA . TRP A 1 100 ? 8.789 -6.759 -15.333 1.00 96.69 100 TRP A CA 1
ATOM 792 C C . TRP A 1 100 ? 7.276 -6.509 -15.312 1.00 96.69 100 TRP A C 1
ATOM 794 O O . TRP A 1 100 ? 6.636 -6.646 -14.273 1.00 96.69 100 TRP A O 1
ATOM 804 N N . LYS A 1 101 ? 6.677 -6.220 -16.474 1.00 96.62 101 LYS A N 1
ATOM 805 C CA . LYS A 1 101 ? 5.239 -5.962 -16.591 1.00 96.62 101 LYS A CA 1
ATOM 806 C C . LYS A 1 101 ? 4.392 -7.173 -16.196 1.00 96.62 101 LYS A C 1
ATOM 808 O O . LYS A 1 101 ? 3.373 -6.988 -15.540 1.00 96.62 101 LYS A O 1
ATOM 813 N N . ILE A 1 102 ? 4.820 -8.385 -16.554 1.00 97.25 102 ILE A N 1
ATOM 814 C CA . ILE A 1 102 ? 4.146 -9.628 -16.148 1.00 97.25 102 ILE A CA 1
ATOM 815 C C . ILE A 1 102 ? 4.167 -9.781 -14.622 1.00 97.25 102 ILE A C 1
ATOM 817 O O . ILE A 1 102 ? 3.139 -10.104 -14.034 1.00 97.25 102 ILE A O 1
ATOM 821 N N . GLU A 1 103 ? 5.300 -9.503 -13.973 1.00 97.81 103 GLU A N 1
ATOM 822 C CA . GLU A 1 103 ? 5.396 -9.555 -12.507 1.00 97.81 103 GLU A CA 1
ATOM 823 C C . GLU A 1 103 ? 4.502 -8.501 -11.836 1.00 97.81 103 GLU A C 1
ATOM 825 O O . GLU A 1 103 ? 3.851 -8.792 -10.832 1.00 97.81 103 GLU A O 1
ATOM 830 N N . VAL A 1 104 ? 4.408 -7.295 -12.415 1.00 97.81 104 VAL A N 1
ATOM 831 C CA . VAL A 1 104 ? 3.506 -6.242 -11.917 1.00 97.81 104 VAL A CA 1
ATOM 832 C C . VAL A 1 104 ? 2.061 -6.706 -12.026 1.00 97.81 104 VAL A C 1
ATOM 834 O O . VAL A 1 104 ? 1.319 -6.649 -11.047 1.00 97.81 104 VAL A O 1
ATOM 837 N N . ASP A 1 105 ? 1.659 -7.198 -13.195 1.00 98.31 105 ASP A N 1
ATOM 838 C CA . ASP A 1 105 ? 0.286 -7.642 -13.426 1.00 98.31 105 ASP A CA 1
ATOM 839 C C . ASP A 1 105 ? -0.101 -8.771 -12.478 1.00 98.31 105 ASP A C 1
ATOM 841 O O . ASP A 1 105 ? -1.157 -8.700 -11.849 1.00 98.31 105 ASP A O 1
ATOM 845 N N . LYS A 1 106 ? 0.798 -9.741 -12.294 1.00 98.44 106 LYS A N 1
ATOM 846 C CA . LYS A 1 106 ? 0.618 -10.856 -11.368 1.00 98.44 106 LYS A CA 1
ATOM 847 C C . LYS A 1 106 ? 0.453 -10.387 -9.923 1.00 98.44 106 LYS A C 1
ATOM 849 O O . LYS A 1 106 ? -0.472 -10.837 -9.252 1.00 98.44 106 LYS A O 1
ATOM 854 N N . LEU A 1 107 ? 1.299 -9.469 -9.446 1.00 98.56 107 LEU A N 1
ATOM 855 C CA . LEU A 1 107 ? 1.200 -8.926 -8.086 1.00 98.56 107 LEU A CA 1
ATOM 856 C C . LEU A 1 107 ? -0.153 -8.239 -7.854 1.00 98.56 107 LEU A C 1
ATOM 858 O O . LEU A 1 107 ? -0.808 -8.456 -6.834 1.00 98.56 107 LEU A O 1
ATOM 862 N N . PHE A 1 108 ? -0.580 -7.405 -8.801 1.00 98.25 108 PHE A N 1
ATOM 863 C CA . PHE A 1 108 ? -1.828 -6.659 -8.680 1.00 98.25 108 PHE A CA 1
ATOM 864 C C . PHE A 1 108 ? -3.069 -7.541 -8.883 1.00 98.25 108 PHE A C 1
ATOM 866 O O . PHE A 1 108 ? -4.113 -7.268 -8.293 1.00 98.25 108 PHE A O 1
ATOM 873 N N . GLU A 1 109 ? -2.983 -8.599 -9.688 1.00 98.25 109 GLU A N 1
ATOM 874 C CA . GLU A 1 109 ? -4.030 -9.616 -9.814 1.00 98.25 109 GLU A CA 1
ATOM 875 C C . GLU A 1 109 ? -4.176 -10.445 -8.531 1.00 98.25 109 GLU A C 1
ATOM 877 O O . GLU A 1 109 ? -5.297 -10.609 -8.044 1.00 98.25 109 GLU A O 1
ATOM 882 N N . GLU A 1 110 ? -3.063 -10.881 -7.931 1.00 98.31 110 GLU A N 1
ATOM 883 C CA . GLU A 1 110 ? -3.047 -11.557 -6.626 1.00 98.31 110 GLU A CA 1
ATOM 884 C C . GLU A 1 110 ? -3.698 -10.673 -5.553 1.00 98.31 110 GLU A C 1
ATOM 886 O O . GLU A 1 110 ? -4.573 -11.119 -4.806 1.00 98.31 110 GLU A O 1
ATOM 891 N N . TYR A 1 111 ? -3.327 -9.391 -5.521 1.00 98.31 111 TYR A N 1
ATOM 892 C CA . TYR A 1 111 ? -3.871 -8.438 -4.563 1.00 98.31 111 TYR A CA 1
ATOM 893 C C . TYR A 1 111 ? -5.372 -8.192 -4.754 1.00 98.31 111 TYR A C 1
ATOM 895 O O . TYR A 1 111 ? -6.129 -8.257 -3.787 1.00 98.31 111 TYR A O 1
ATOM 903 N N . ARG A 1 112 ? -5.831 -7.966 -5.992 1.00 97.75 112 ARG A N 1
ATOM 904 C CA . ARG A 1 112 ? -7.264 -7.794 -6.292 1.00 97.75 112 ARG A CA 1
ATOM 905 C C . ARG A 1 112 ? -8.079 -9.034 -5.941 1.00 97.75 112 ARG A C 1
ATOM 907 O O . ARG A 1 112 ? -9.167 -8.900 -5.391 1.00 97.75 112 ARG A O 1
ATOM 914 N N . SER A 1 113 ? -7.545 -10.221 -6.217 1.00 97.12 113 SER A N 1
ATOM 915 C CA . SER A 1 113 ? -8.194 -11.486 -5.858 1.00 97.12 113 SER A CA 1
ATOM 916 C C . SER A 1 113 ? -8.317 -11.633 -4.342 1.00 97.12 113 SER A C 1
ATOM 918 O O . SER A 1 113 ? -9.361 -12.036 -3.838 1.00 97.12 113 SER A O 1
ATOM 920 N N . TRP A 1 114 ? -7.274 -11.247 -3.599 1.00 97.31 114 TRP A N 1
ATOM 921 C CA . TRP A 1 114 ? -7.322 -11.211 -2.140 1.00 97.31 114 TRP A CA 1
ATOM 922 C C . TRP A 1 114 ? -8.378 -10.225 -1.620 1.00 97.31 114 TRP A C 1
ATOM 924 O O . TRP A 1 114 ? -9.145 -10.605 -0.742 1.00 97.31 114 TRP A O 1
ATOM 934 N N . LEU A 1 115 ? -8.470 -9.015 -2.187 1.00 95.00 115 LEU A N 1
ATOM 935 C CA . LEU A 1 115 ? -9.467 -8.009 -1.792 1.00 95.00 115 LEU A CA 1
ATOM 936 C C . LEU A 1 115 ? -10.915 -8.492 -1.970 1.00 95.00 115 LEU A C 1
ATOM 938 O O . LEU A 1 115 ? -11.776 -8.166 -1.161 1.00 95.00 115 LEU A O 1
ATOM 942 N N . GLN A 1 116 ? -11.195 -9.277 -3.014 1.00 88.81 116 GLN A N 1
ATOM 943 C CA . GLN A 1 116 ? -12.535 -9.822 -3.269 1.00 88.81 116 GLN A CA 1
ATOM 944 C C . GLN A 1 116 ? -12.961 -10.896 -2.254 1.00 88.81 116 GLN A C 1
ATOM 946 O O . GLN A 1 116 ? -14.151 -11.174 -2.132 1.00 88.81 116 GLN A O 1
ATOM 951 N N . GLY A 1 117 ? -12.006 -11.505 -1.543 1.00 78.00 117 GLY A N 1
ATOM 952 C CA . GLY A 1 117 ? -12.256 -12.533 -0.530 1.00 78.00 117 GLY A CA 1
ATOM 953 C C . GLY A 1 117 ? -11.956 -12.110 0.912 1.00 78.00 117 GLY A C 1
ATOM 954 O O . GLY A 1 117 ? -11.985 -12.972 1.792 1.00 78.00 117 GLY A O 1
ATOM 955 N N . SER A 1 118 ? -11.605 -10.839 1.152 1.00 67.81 118 SER A N 1
ATOM 956 C CA . SER A 1 118 ? -11.133 -10.305 2.448 1.00 67.81 118 SER A CA 1
ATOM 957 C C . SER A 1 118 ? -12.195 -9.596 3.285 1.00 67.81 118 SER A C 1
ATOM 959 O O . SER A 1 118 ? -13.146 -9.071 2.676 1.00 67.81 118 SER A O 1
#

Secondary structure (DSSP, 8-state):
-HHHHHHHHHHHHHHHHHTT--HHHHHHHHHTTSS-HHHHHHHHHHS---THHHHT--HHHHTT--HHHHHHHHHHHHHHHHHHHHHHT--SSHHHHHHHHHHHHHHHHHHHHHHHT-

Foldseek 3Di:
DLQVQLLVQLVVLVVVLVVLDDPVLVCLCDVQPLPPPVQVVCCNPRVASDPVSPVPCPPVQVVVDPVVSVVVVVVSRVLSVVRSVLSNPCDPDPVCNVVSVVVNVVSVVVSVVVSVVD